Protein AF-A0A3D5E863-F1 (afdb_monomer)

Sequence (150 aa):
MTTTTEQTFKCNVNYQFDISLQDLKDLFCTMGQGSGYWAHSVTVGDIEEDEDGYYLPDQDYEHEGCCAWLKDINLDTVINIEDCEDDKHQFKVQDVITAIENIVSGKTNLNTYDCTQVFEAFKDNNLGLIDASIADSILQIMTYNTLVYG

Mean predicted aligned error: 5.69 Å

Secondary structure (DSSP, 8-state):
--------------------HHHHHHHHHHHHHHSTTTEEEEEESS-EEETTEEE-SSS-EEEETTEEEESS--TT-EEEEEETTS-EEEEEHHHHHHHHHHHHTT-SSS-HHHHHHHHHHHHTT-GGGS-HHHHHHHHHHHHHSS----

Structure (mmCIF, N/CA/C/O backbone):
data_AF-A0A3D5E863-F1
#
_entry.id   AF-A0A3D5E863-F1
#
loop_
_atom_site.group_PDB
_atom_site.id
_atom_site.type_symbol
_atom_site.label_atom_id
_atom_site.label_alt_id
_atom_site.label_comp_id
_atom_site.label_asym_id
_atom_site.label_entity_id
_atom_site.label_seq_id
_atom_site.pdbx_PDB_ins_code
_atom_site.Cartn_x
_atom_site.Cartn_y
_atom_site.Cartn_z
_atom_site.occupancy
_atom_site.B_iso_or_equiv
_atom_site.auth_seq_id
_atom_site.auth_comp_id
_atom_site.auth_asym_id
_atom_site.auth_atom_id
_atom_site.pdbx_PDB_model_num
ATOM 1 N N . MET A 1 1 ? -23.764 -7.516 46.533 1.00 47.19 1 MET A N 1
ATOM 2 C CA . MET A 1 1 ? -23.018 -6.928 45.405 1.00 47.19 1 MET A CA 1
ATOM 3 C C . MET A 1 1 ? -23.694 -7.411 44.140 1.00 47.19 1 MET A C 1
ATOM 5 O O . MET A 1 1 ? -23.747 -8.614 43.934 1.00 47.19 1 MET A O 1
ATOM 9 N N . THR A 1 2 ? -24.314 -6.525 43.371 1.00 54.28 2 THR A N 1
ATOM 10 C CA . THR A 1 2 ? -24.851 -6.866 42.049 1.00 54.28 2 THR A CA 1
ATOM 11 C C . THR A 1 2 ? -23.686 -6.903 41.073 1.00 54.28 2 THR A C 1
ATOM 13 O O . THR A 1 2 ? -23.081 -5.871 40.802 1.00 54.28 2 THR A O 1
ATOM 16 N N . THR A 1 3 ? -23.337 -8.094 40.596 1.00 59.19 3 THR A N 1
ATOM 17 C CA . THR A 1 3 ? -22.471 -8.279 39.430 1.00 59.19 3 THR A CA 1
ATOM 18 C C . THR A 1 3 ? -23.210 -7.733 38.222 1.00 59.19 3 THR A C 1
ATOM 20 O O . THR A 1 3 ? -24.136 -8.364 37.717 1.00 59.19 3 THR A O 1
ATOM 23 N N . THR A 1 4 ? -22.853 -6.527 37.803 1.00 67.12 4 THR A N 1
ATOM 24 C CA . THR A 1 4 ? -23.284 -5.983 36.522 1.00 67.12 4 THR A CA 1
ATOM 25 C C . THR A 1 4 ? -22.597 -6.808 35.442 1.00 67.12 4 THR A C 1
ATOM 27 O O . THR A 1 4 ? -21.377 -6.758 35.311 1.00 67.12 4 THR A O 1
ATOM 30 N N . THR A 1 5 ? -23.356 -7.628 34.719 1.00 74.94 5 THR A N 1
ATOM 31 C CA . THR A 1 5 ? -22.848 -8.314 33.531 1.00 74.94 5 THR A CA 1
ATOM 32 C C . THR A 1 5 ? -22.540 -7.245 32.492 1.00 74.94 5 THR A C 1
ATOM 34 O O . THR A 1 5 ? -23.415 -6.449 32.151 1.00 74.94 5 THR A O 1
ATOM 37 N N . GLU A 1 6 ? -21.294 -7.182 32.039 1.00 79.19 6 GLU A N 1
ATOM 38 C CA . GLU A 1 6 ? -20.874 -6.233 31.015 1.00 79.19 6 GLU A CA 1
ATOM 39 C C . GLU A 1 6 ? -21.695 -6.468 29.738 1.00 79.19 6 GLU A C 1
ATOM 41 O O . GLU A 1 6 ? -21.829 -7.600 29.269 1.00 79.19 6 GLU A O 1
ATOM 46 N N . GLN A 1 7 ? -22.320 -5.409 29.222 1.00 84.12 7 GLN A N 1
ATOM 47 C CA . GLN A 1 7 ? -23.238 -5.482 28.090 1.00 84.12 7 GLN A CA 1
ATOM 48 C C . GLN A 1 7 ? -22.607 -4.754 26.902 1.00 84.12 7 GLN A C 1
ATOM 50 O O . GLN A 1 7 ? -22.326 -3.561 26.981 1.00 84.12 7 GLN A O 1
ATOM 55 N N . THR A 1 8 ? -22.368 -5.474 25.807 1.00 83.88 8 THR A N 1
ATOM 56 C CA . THR A 1 8 ? -21.749 -4.943 24.585 1.00 83.88 8 THR A CA 1
ATOM 57 C C . THR A 1 8 ? -22.772 -4.794 23.463 1.00 83.88 8 THR A C 1
ATOM 59 O O . THR A 1 8 ? -23.647 -5.640 23.275 1.00 83.88 8 THR A O 1
ATOM 62 N N . PHE A 1 9 ? -22.639 -3.717 22.687 1.00 86.81 9 PHE A N 1
ATOM 63 C CA . PHE A 1 9 ? -23.463 -3.423 21.515 1.00 86.81 9 PHE A CA 1
ATOM 64 C C . PHE A 1 9 ? -22.562 -3.324 20.284 1.00 86.81 9 PHE A C 1
ATOM 66 O O . PHE A 1 9 ? -21.486 -2.734 20.353 1.00 86.81 9 PHE A O 1
ATOM 73 N N . LYS A 1 10 ? -22.998 -3.894 19.157 1.00 82.94 10 LYS A N 1
ATOM 74 C CA . LYS A 1 10 ? -22.296 -3.766 17.874 1.00 82.94 10 LYS A CA 1
ATOM 75 C C . LYS A 1 10 ? -22.873 -2.591 17.091 1.00 82.94 10 LYS A C 1
ATOM 77 O O . LYS A 1 10 ? -24.087 -2.514 16.916 1.00 82.94 10 LYS A O 1
ATOM 82 N N . CYS A 1 11 ? -22.002 -1.711 16.611 1.00 81.25 11 CYS A N 1
ATOM 83 C CA . CYS A 1 11 ? -22.336 -0.631 15.690 1.00 81.25 11 CYS A CA 1
ATOM 84 C C . CYS A 1 11 ? -21.564 -0.862 14.390 1.00 81.25 11 CYS A C 1
ATOM 86 O O . CYS A 1 11 ? -20.353 -1.059 14.438 1.00 81.25 11 CYS A O 1
ATOM 88 N N . ASN A 1 12 ? -22.260 -0.847 13.254 1.00 78.94 12 ASN A N 1
ATOM 89 C CA . ASN A 1 12 ? -21.637 -0.943 11.937 1.00 78.94 12 ASN A CA 1
ATOM 90 C C . ASN A 1 12 ? -21.678 0.442 11.292 1.00 78.94 12 ASN A C 1
ATOM 92 O O . ASN A 1 12 ? -22.756 1.027 11.171 1.00 78.94 12 ASN A O 1
ATOM 96 N N . VAL A 1 13 ? -20.519 0.947 10.877 1.00 77.44 13 VAL A N 1
ATOM 97 C CA . VAL A 1 13 ? -20.385 2.225 10.174 1.00 77.44 13 VAL A CA 1
ATOM 98 C C . VAL A 1 13 ? -19.770 1.949 8.808 1.00 77.44 13 VAL A C 1
ATOM 100 O O . VAL A 1 13 ? -18.810 1.190 8.717 1.00 77.44 13 VAL A O 1
ATOM 103 N N . ASN A 1 14 ? -20.335 2.551 7.762 1.00 78.94 14 ASN A N 1
ATOM 104 C CA . ASN A 1 14 ? -19.805 2.469 6.406 1.00 78.94 14 ASN A CA 1
ATOM 105 C C . ASN A 1 14 ? -19.106 3.784 6.069 1.00 78.94 14 ASN A C 1
ATOM 107 O O . ASN A 1 14 ? -19.700 4.852 6.231 1.00 78.94 14 ASN A O 1
ATOM 111 N N . TYR A 1 15 ? -17.880 3.686 5.572 1.00 81.19 15 TYR A N 1
ATOM 112 C CA . TYR A 1 15 ? -17.108 4.805 5.050 1.00 81.19 15 TYR A CA 1
ATOM 113 C C . TYR A 1 15 ? -16.774 4.539 3.585 1.00 81.19 15 TYR A C 1
ATOM 115 O O . TYR A 1 15 ? -16.623 3.388 3.181 1.00 81.19 15 TYR A O 1
ATOM 123 N N . GLN A 1 16 ? -16.682 5.609 2.805 1.00 86.50 16 GLN A N 1
ATOM 124 C CA . GLN A 1 16 ? -16.181 5.584 1.439 1.00 86.50 16 GLN A CA 1
ATOM 125 C C . GLN A 1 16 ? -15.061 6.617 1.359 1.00 86.50 16 GLN A C 1
ATOM 127 O O . GLN A 1 16 ? -15.245 7.748 1.812 1.00 86.50 16 GLN A O 1
ATOM 132 N N . PHE A 1 17 ? -13.922 6.207 0.812 1.00 88.81 17 PHE A N 1
ATOM 133 C CA . PHE A 1 17 ? -12.765 7.063 0.585 1.00 88.81 17 PHE A CA 1
ATOM 134 C C . PHE A 1 17 ? -12.523 7.173 -0.914 1.00 88.81 17 PHE A C 1
ATOM 136 O O . PHE A 1 17 ? -12.653 6.181 -1.632 1.00 88.81 17 PHE A O 1
ATOM 143 N N . ASP A 1 18 ? -12.153 8.366 -1.362 1.00 90.31 18 ASP A N 1
ATOM 144 C CA . ASP A 1 18 ? -11.650 8.582 -2.710 1.00 90.31 18 ASP A CA 1
ATOM 145 C C . ASP A 1 18 ? -10.121 8.610 -2.619 1.00 90.31 18 ASP A C 1
ATOM 147 O O . ASP A 1 18 ? -9.552 9.560 -2.091 1.00 90.31 18 ASP A O 1
ATOM 151 N N . ILE A 1 19 ? -9.466 7.547 -3.088 1.00 92.56 19 ILE A N 1
ATOM 152 C CA . ILE A 1 19 ? -8.001 7.442 -3.119 1.00 92.56 19 ILE A CA 1
ATOM 153 C C . ILE A 1 19 ? -7.541 7.851 -4.516 1.00 92.56 19 ILE A C 1
ATOM 155 O O . ILE A 1 19 ? -7.918 7.224 -5.510 1.00 92.56 19 ILE A O 1
ATOM 159 N N . SER A 1 20 ? -6.756 8.921 -4.606 1.00 93.88 20 SER A N 1
ATOM 160 C CA . SER A 1 20 ? -6.217 9.389 -5.877 1.00 93.88 20 SER A CA 1
ATOM 161 C C . SER A 1 20 ? -5.010 8.560 -6.323 1.00 93.88 20 SER A C 1
ATOM 163 O O . SER A 1 20 ? -4.377 7.845 -5.547 1.00 93.88 20 SER A O 1
ATOM 165 N N . LEU A 1 21 ? -4.644 8.696 -7.599 1.00 94.19 21 LEU A N 1
ATOM 166 C CA . LEU A 1 21 ? -3.403 8.124 -8.123 1.00 94.19 21 LEU A CA 1
ATOM 167 C C . LEU A 1 21 ? -2.170 8.632 -7.356 1.00 94.19 21 LEU A C 1
ATOM 169 O O . LEU A 1 21 ? -1.242 7.864 -7.125 1.00 94.19 21 LEU A O 1
ATOM 173 N N . GLN A 1 22 ? -2.153 9.911 -6.964 1.00 94.75 22 GLN A N 1
ATOM 174 C CA . GLN A 1 22 ? -1.028 10.464 -6.211 1.00 94.75 22 GLN A CA 1
ATOM 175 C C . GLN A 1 22 ? -0.933 9.829 -4.822 1.00 94.75 22 GLN A C 1
ATOM 177 O O . GLN A 1 22 ? 0.165 9.490 -4.400 1.00 94.75 22 GLN A O 1
ATOM 182 N N . ASP A 1 23 ? -2.071 9.578 -4.171 1.00 94.94 23 ASP A N 1
ATOM 183 C CA . ASP A 1 23 ? -2.092 8.937 -2.855 1.00 94.94 23 ASP A CA 1
ATOM 184 C C . ASP A 1 23 ? -1.496 7.523 -2.903 1.00 94.94 23 ASP A C 1
ATOM 186 O O . ASP A 1 23 ? -0.739 7.124 -2.022 1.00 94.94 23 ASP A O 1
ATOM 190 N N . LEU A 1 24 ? -1.787 6.767 -3.969 1.00 95.81 24 LEU A N 1
ATOM 191 C CA . LEU A 1 24 ? -1.181 5.450 -4.178 1.00 95.81 24 LEU A CA 1
ATOM 192 C C . LEU A 1 24 ? 0.333 5.535 -4.383 1.00 95.81 24 LEU A C 1
ATOM 194 O O . LEU A 1 24 ? 1.064 4.731 -3.817 1.00 95.81 24 LEU A O 1
ATOM 198 N N . LYS A 1 25 ? 0.816 6.511 -5.157 1.00 95.75 25 LYS A N 1
ATOM 199 C CA . LYS A 1 25 ? 2.258 6.704 -5.373 1.00 95.75 25 LYS A CA 1
ATOM 200 C C . LYS A 1 25 ? 2.987 7.097 -4.096 1.00 95.75 25 LYS A C 1
ATOM 202 O O . LYS A 1 25 ? 4.047 6.553 -3.808 1.00 95.75 25 LYS A O 1
ATOM 207 N N . 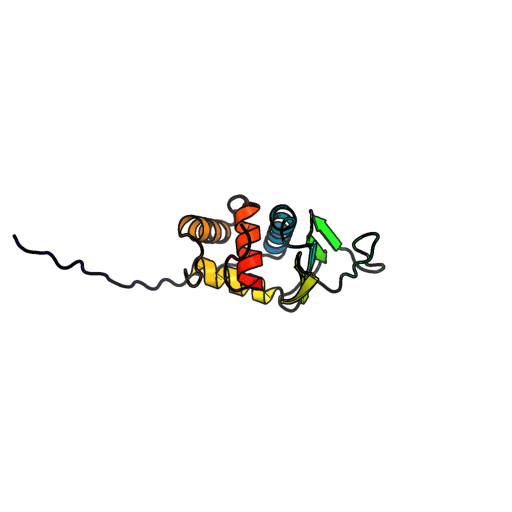ASP A 1 26 ? 2.403 7.999 -3.315 1.00 95.81 26 ASP A N 1
ATOM 208 C CA . ASP A 1 26 ? 2.951 8.412 -2.024 1.00 95.81 26 ASP A CA 1
ATOM 209 C C . ASP A 1 26 ? 2.986 7.224 -1.045 1.00 95.81 26 ASP A C 1
ATOM 211 O O . ASP A 1 26 ? 3.964 7.031 -0.315 1.00 95.81 26 ASP A O 1
ATOM 215 N N . LEU A 1 27 ? 1.963 6.363 -1.081 1.00 96.81 27 LEU A N 1
ATOM 216 C CA . LEU A 1 27 ? 1.948 5.113 -0.327 1.00 96.81 27 LEU A CA 1
ATOM 217 C C . LEU A 1 27 ? 3.042 4.138 -0.795 1.00 96.81 27 LEU A C 1
ATOM 219 O O . LEU A 1 27 ? 3.759 3.611 0.051 1.00 96.81 27 LEU A O 1
ATOM 223 N N . PHE A 1 28 ? 3.221 3.922 -2.102 1.00 97.12 28 PHE A N 1
ATOM 224 C CA . PHE A 1 28 ? 4.283 3.050 -2.629 1.00 97.12 28 PHE A CA 1
ATOM 225 C C . PHE A 1 28 ? 5.682 3.560 -2.296 1.00 97.12 28 PHE A C 1
ATOM 227 O O . PHE A 1 28 ? 6.545 2.767 -1.920 1.00 97.12 28 PHE A O 1
ATOM 234 N N . CYS A 1 29 ? 5.881 4.876 -2.352 1.00 96.75 29 CYS A N 1
ATOM 235 C CA . CYS A 1 29 ? 7.099 5.529 -1.889 1.00 96.75 29 CYS A CA 1
ATOM 236 C C . CYS A 1 29 ? 7.383 5.173 -0.420 1.00 96.75 29 CYS A C 1
ATOM 238 O O . CYS A 1 29 ? 8.463 4.691 -0.079 1.00 96.75 29 CYS A O 1
ATOM 240 N N . THR A 1 30 ? 6.371 5.302 0.440 1.00 96.62 30 THR A N 1
ATOM 241 C CA . THR A 1 30 ? 6.485 5.001 1.875 1.00 96.62 30 THR A CA 1
ATOM 242 C C . THR A 1 30 ? 6.691 3.500 2.142 1.00 96.62 30 THR A C 1
ATOM 244 O O . THR A 1 30 ? 7.484 3.128 3.007 1.00 96.62 30 THR A O 1
ATOM 247 N N . MET A 1 31 ? 6.051 2.618 1.363 1.00 96.19 31 MET A N 1
ATOM 248 C CA . MET A 1 31 ? 6.278 1.165 1.412 1.00 96.19 31 MET A CA 1
ATOM 249 C C . MET A 1 31 ? 7.720 0.812 1.049 1.00 96.19 31 MET A C 1
ATOM 251 O O . MET A 1 31 ? 8.336 -0.006 1.731 1.00 96.19 31 MET A O 1
ATOM 255 N N . GLY A 1 32 ? 8.280 1.454 0.022 1.00 95.25 32 GLY A N 1
ATOM 256 C CA . GLY A 1 32 ? 9.665 1.257 -0.397 1.00 95.25 32 GLY A CA 1
ATOM 257 C C . GLY A 1 32 ? 10.685 1.580 0.693 1.00 95.25 32 GLY A C 1
ATOM 258 O O . GLY A 1 32 ? 11.696 0.885 0.816 1.00 95.25 32 GLY A O 1
ATOM 259 N N . GLN A 1 33 ? 10.384 2.577 1.531 1.00 93.62 33 GLN A N 1
ATOM 260 C CA . GLN A 1 33 ? 11.188 2.954 2.699 1.00 93.62 33 GLN A CA 1
ATOM 261 C C . GLN A 1 33 ? 11.041 1.974 3.869 1.00 93.62 33 GLN A C 1
ATOM 263 O O . GLN A 1 33 ? 11.997 1.771 4.617 1.00 93.62 33 GLN A O 1
ATOM 268 N N . GLY A 1 34 ? 9.849 1.395 4.049 1.00 90.88 34 GLY A N 1
ATOM 269 C CA . GLY A 1 34 ? 9.517 0.547 5.197 1.00 90.88 34 GLY A CA 1
ATOM 270 C C . GLY A 1 34 ? 9.822 -0.936 5.024 1.00 90.88 34 GLY A C 1
ATOM 271 O O . GLY A 1 34 ? 10.179 -1.591 5.996 1.00 90.88 34 GLY A O 1
ATOM 272 N N . SER A 1 35 ? 9.724 -1.460 3.802 1.00 93.81 35 SER A N 1
ATOM 273 C CA . SER A 1 35 ? 9.634 -2.913 3.572 1.00 93.81 35 SER A CA 1
ATOM 274 C C . SER A 1 35 ? 10.979 -3.582 3.286 1.00 93.81 35 SER A C 1
ATOM 276 O O . SER A 1 35 ? 11.069 -4.805 3.279 1.00 93.81 35 SER A O 1
ATOM 278 N N . GLY A 1 36 ? 1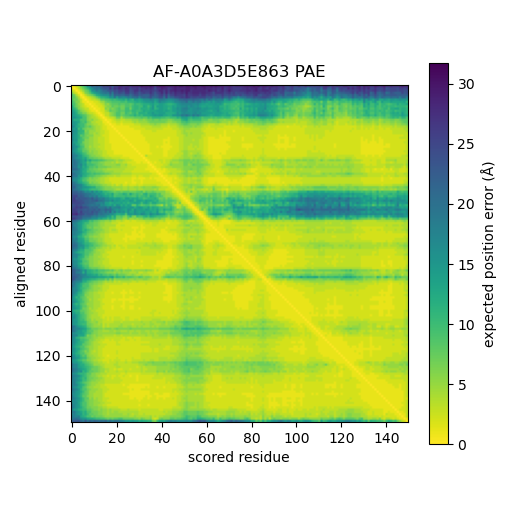2.053 -2.806 3.103 1.00 89.56 36 GLY A N 1
ATOM 279 C CA . GLY A 1 36 ? 13.359 -3.312 2.649 1.00 89.56 36 GLY A CA 1
ATOM 280 C C . GLY A 1 36 ? 14.085 -4.260 3.614 1.00 89.56 36 GLY A C 1
ATOM 281 O O . GLY A 1 36 ? 15.191 -4.702 3.321 1.00 89.56 36 GLY A O 1
ATOM 282 N N . TYR A 1 37 ? 13.509 -4.549 4.783 1.00 88.88 37 TYR A N 1
ATOM 283 C CA . TYR A 1 37 ? 14.039 -5.547 5.712 1.00 88.88 37 TYR A CA 1
ATOM 284 C C . TYR A 1 37 ? 13.502 -6.965 5.451 1.00 88.88 37 TYR A C 1
ATOM 286 O O . TYR A 1 37 ? 14.123 -7.923 5.913 1.00 88.88 37 TYR A O 1
ATOM 294 N N . TRP A 1 38 ? 12.380 -7.105 4.731 1.00 93.06 38 TRP A N 1
ATOM 295 C CA . TRP A 1 38 ? 11.800 -8.401 4.355 1.00 93.06 38 TRP A CA 1
ATOM 296 C C . TRP A 1 38 ? 11.466 -8.518 2.870 1.00 93.06 38 TRP A C 1
ATOM 298 O O . TRP A 1 38 ? 11.401 -9.634 2.383 1.00 93.06 38 TRP A O 1
ATOM 308 N N . ALA A 1 39 ? 11.261 -7.415 2.154 1.00 92.50 39 ALA A N 1
ATOM 309 C CA . ALA A 1 39 ? 11.086 -7.414 0.709 1.00 92.50 39 ALA A CA 1
ATOM 310 C C . ALA A 1 39 ? 12.411 -7.039 0.040 1.00 92.50 39 ALA A C 1
ATOM 312 O O . ALA A 1 39 ? 12.973 -5.976 0.321 1.00 92.50 39 ALA A O 1
ATOM 313 N N . HIS A 1 40 ? 12.900 -7.904 -0.849 1.00 90.12 40 HIS A N 1
ATOM 314 C CA . HIS A 1 40 ? 14.014 -7.579 -1.740 1.00 90.12 40 HIS A CA 1
ATOM 315 C C . HIS A 1 40 ? 13.564 -6.558 -2.777 1.00 90.12 40 HIS A C 1
ATOM 317 O O . HIS A 1 40 ? 14.219 -5.529 -2.954 1.00 90.12 40 HIS A O 1
ATOM 323 N N . SER A 1 41 ? 12.411 -6.810 -3.399 1.00 92.50 41 SER A N 1
ATOM 324 C CA . SER A 1 41 ? 11.836 -5.911 -4.390 1.00 92.50 41 SER A CA 1
ATOM 325 C C . SER A 1 41 ? 10.312 -5.925 -4.399 1.00 92.50 41 SER A C 1
ATOM 327 O O . SER A 1 41 ? 9.647 -6.917 -4.090 1.00 92.50 41 SER A O 1
ATOM 329 N N . VAL A 1 42 ? 9.754 -4.769 -4.747 1.00 95.44 42 VAL A N 1
ATOM 330 C CA . VAL A 1 42 ? 8.329 -4.531 -4.955 1.00 95.44 42 VAL A CA 1
ATOM 331 C C . VAL A 1 42 ? 8.186 -3.758 -6.260 1.00 95.44 42 VAL A C 1
ATOM 333 O O . VAL A 1 42 ? 8.637 -2.620 -6.368 1.00 95.44 42 VAL A O 1
ATOM 336 N N . THR A 1 43 ? 7.545 -4.348 -7.262 1.00 95.56 43 THR A N 1
ATOM 337 C CA . THR A 1 43 ? 7.301 -3.696 -8.555 1.00 95.56 43 THR A CA 1
ATOM 338 C C . THR A 1 43 ? 5.812 -3.502 -8.782 1.00 95.56 43 THR A C 1
ATOM 340 O O . THR A 1 43 ? 5.034 -4.436 -8.622 1.00 95.56 43 THR A O 1
ATOM 343 N N . VAL A 1 44 ? 5.400 -2.292 -9.163 1.00 96.31 44 VAL A N 1
ATOM 344 C CA . VAL A 1 44 ? 4.012 -1.947 -9.506 1.00 96.31 44 VAL A CA 1
ATOM 345 C C . VAL A 1 44 ? 3.939 -1.596 -10.992 1.00 96.31 44 VAL A C 1
ATOM 347 O O . VAL A 1 44 ? 4.243 -0.476 -11.411 1.00 96.31 44 VAL A O 1
ATOM 350 N N . GLY A 1 45 ? 3.509 -2.571 -11.785 1.00 92.75 45 GLY A N 1
ATOM 351 C CA . GLY A 1 45 ? 3.511 -2.564 -13.243 1.00 92.75 45 GLY A CA 1
ATOM 352 C C . GLY A 1 45 ? 4.471 -3.592 -13.828 1.00 92.75 45 GLY A C 1
ATOM 353 O O . GLY A 1 45 ? 5.145 -4.317 -13.099 1.00 92.75 45 GLY A O 1
ATOM 354 N N . ASP A 1 46 ? 4.525 -3.647 -15.157 1.00 86.81 46 ASP A N 1
ATOM 355 C CA . ASP A 1 46 ? 5.429 -4.532 -15.900 1.00 86.81 46 ASP A CA 1
ATOM 356 C C . ASP A 1 46 ? 6.864 -3.969 -15.873 1.00 86.81 46 ASP A C 1
ATOM 358 O O . ASP A 1 46 ? 7.419 -3.608 -16.906 1.00 86.81 46 ASP A O 1
ATOM 362 N N . ILE A 1 47 ? 7.435 -3.822 -14.675 1.00 88.00 47 ILE A N 1
ATOM 363 C CA . ILE A 1 47 ? 8.811 -3.373 -14.443 1.00 88.00 47 ILE A CA 1
ATOM 364 C C . ILE A 1 47 ? 9.710 -4.605 -14.399 1.00 88.00 47 ILE A C 1
ATOM 366 O O . ILE A 1 47 ? 9.485 -5.500 -13.585 1.00 88.00 47 ILE A O 1
ATOM 370 N N . GLU A 1 48 ? 10.717 -4.655 -15.270 1.00 81.06 48 GLU A N 1
ATOM 371 C CA . GLU A 1 48 ? 11.746 -5.692 -15.207 1.00 81.06 48 GLU A CA 1
ATOM 372 C C . GLU A 1 48 ? 12.819 -5.301 -14.181 1.00 81.06 48 GLU A C 1
ATOM 374 O O . GLU A 1 48 ? 13.150 -4.124 -14.014 1.00 81.06 48 GLU A O 1
ATOM 379 N N . GLU A 1 49 ? 13.354 -6.302 -13.489 1.00 77.50 49 GLU A N 1
ATOM 380 C CA . GLU A 1 49 ? 14.452 -6.164 -12.536 1.00 77.50 49 GLU A CA 1
ATOM 381 C C . GLU A 1 49 ? 15.581 -7.118 -12.938 1.00 77.50 49 GLU A C 1
ATOM 383 O O . GLU A 1 49 ? 15.338 -8.288 -13.257 1.00 77.50 49 GLU A O 1
ATOM 388 N N . ASP A 1 50 ? 16.811 -6.610 -12.942 1.00 74.62 50 ASP A N 1
ATOM 389 C CA . ASP A 1 50 ? 18.033 -7.381 -13.139 1.00 74.62 50 ASP A CA 1
ATOM 390 C C . ASP A 1 50 ? 19.079 -7.062 -12.053 1.00 74.62 50 ASP A C 1
ATOM 392 O O . ASP A 1 50 ? 18.805 -6.359 -11.082 1.00 74.62 50 ASP A O 1
ATOM 396 N N . GLU A 1 51 ? 20.291 -7.612 -12.188 1.00 70.06 51 GLU A N 1
ATOM 397 C CA . GLU A 1 51 ? 21.377 -7.404 -11.216 1.00 70.06 51 GLU A CA 1
ATOM 398 C C . GLU A 1 51 ? 21.800 -5.926 -11.071 1.00 70.06 51 GLU A C 1
ATOM 400 O O . GLU A 1 51 ? 22.397 -5.563 -10.054 1.00 70.06 51 GLU A O 1
ATOM 405 N N . ASP A 1 52 ? 21.498 -5.080 -12.061 1.00 65.69 52 ASP A N 1
ATOM 406 C CA . ASP A 1 52 ? 21.827 -3.653 -12.081 1.00 65.69 52 ASP A CA 1
ATOM 407 C C . ASP A 1 52 ? 20.659 -2.769 -11.576 1.00 65.69 52 ASP A C 1
ATOM 409 O O . ASP A 1 52 ? 20.839 -1.558 -11.390 1.00 65.69 52 ASP A O 1
ATOM 413 N N . GLY A 1 53 ?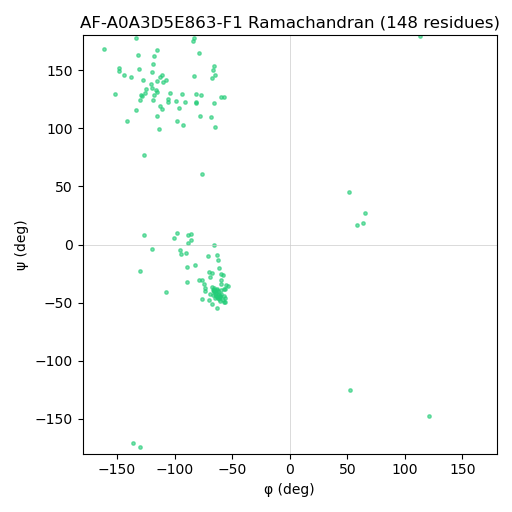 19.490 -3.360 -11.290 1.00 73.19 53 GLY A N 1
ATOM 414 C CA . GLY A 1 53 ? 18.318 -2.717 -10.691 1.00 73.19 53 GLY A CA 1
ATOM 415 C C . GLY A 1 53 ? 17.064 -2.796 -11.568 1.00 73.19 53 GLY A C 1
ATOM 416 O O . GLY A 1 53 ? 16.844 -3.758 -12.295 1.00 73.19 53 GLY A O 1
ATOM 417 N N . TYR A 1 54 ? 16.205 -1.775 -11.493 1.00 78.44 54 TYR A N 1
ATOM 418 C CA . TYR A 1 54 ? 14.980 -1.706 -12.299 1.00 78.44 54 TYR A CA 1
ATOM 419 C C . TYR A 1 54 ? 15.277 -1.192 -13.707 1.00 78.44 54 TYR A C 1
ATOM 421 O O . TYR A 1 54 ? 15.879 -0.125 -13.861 1.00 78.44 54 TYR A O 1
ATOM 429 N N . TYR A 1 55 ? 14.799 -1.895 -14.732 1.00 70.75 55 TYR A N 1
ATOM 430 C CA . TYR A 1 55 ? 14.980 -1.508 -16.125 1.00 70.75 55 TYR A CA 1
ATOM 431 C C . TYR A 1 55 ? 13.659 -1.516 -16.890 1.00 70.75 55 TYR A C 1
ATOM 433 O O . TYR A 1 55 ? 12.963 -2.522 -16.986 1.00 70.75 55 TYR A O 1
ATOM 441 N N . LEU A 1 56 ? 13.343 -0.371 -17.495 1.00 73.00 56 LEU A N 1
ATOM 442 C CA . LEU A 1 56 ? 12.230 -0.220 -18.425 1.00 73.00 56 LEU A CA 1
ATOM 443 C C . LEU A 1 56 ? 12.648 0.710 -19.570 1.00 73.00 56 LEU A C 1
ATOM 445 O O . LEU A 1 56 ? 12.750 1.920 -19.367 1.00 73.00 56 LEU A O 1
ATOM 449 N N . PRO A 1 57 ? 12.903 0.183 -20.780 1.00 62.03 57 PRO A N 1
ATOM 450 C CA . PRO A 1 57 ? 13.416 0.990 -21.885 1.00 62.03 57 PRO A CA 1
ATOM 451 C C . PRO A 1 57 ? 12.392 1.983 -22.453 1.00 62.03 57 PRO A C 1
ATOM 453 O O . PRO A 1 57 ? 12.790 2.995 -23.025 1.00 62.03 57 PRO A O 1
ATOM 456 N N . ASP A 1 58 ? 11.093 1.715 -22.282 1.00 72.31 58 ASP A N 1
ATOM 457 C CA . ASP A 1 58 ? 10.015 2.421 -22.990 1.00 72.31 58 ASP A CA 1
ATOM 458 C C . ASP A 1 58 ? 8.934 3.013 -22.066 1.00 72.31 58 ASP A C 1
ATOM 460 O O . ASP A 1 58 ? 7.897 3.481 -22.546 1.00 72.31 58 ASP A O 1
ATOM 464 N N . GLN A 1 59 ? 9.139 2.995 -20.745 1.00 75.06 59 GLN A N 1
ATOM 465 C CA . GLN A 1 59 ? 8.172 3.523 -19.780 1.00 75.06 59 GLN A CA 1
ATOM 466 C C . GLN A 1 59 ? 8.846 4.320 -18.668 1.00 75.06 59 GLN A C 1
ATOM 468 O O . GLN A 1 59 ? 9.922 3.977 -18.187 1.00 75.06 59 GLN A O 1
ATOM 473 N N . ASP A 1 60 ? 8.161 5.373 -18.233 1.00 84.19 60 ASP A N 1
ATOM 474 C CA . ASP A 1 60 ? 8.568 6.148 -17.073 1.00 84.19 60 ASP A CA 1
ATOM 475 C C . ASP A 1 60 ? 8.111 5.444 -15.788 1.00 84.19 60 ASP A C 1
ATOM 477 O O . ASP A 1 60 ? 6.907 5.281 -15.549 1.00 84.19 60 ASP A O 1
ATOM 481 N N . TYR A 1 61 ? 9.073 5.125 -14.928 1.00 91.06 61 TYR A N 1
ATOM 482 C CA . TYR A 1 61 ? 8.840 4.649 -13.570 1.00 91.06 61 TYR A CA 1
ATOM 483 C C . TYR A 1 61 ? 9.442 5.612 -12.538 1.00 91.06 61 TYR A C 1
ATOM 485 O O . TYR A 1 61 ? 10.268 6.475 -12.848 1.00 91.06 61 TYR A O 1
ATOM 493 N N . GLU A 1 62 ? 8.976 5.481 -11.308 1.00 94.19 62 GLU A N 1
ATOM 494 C CA . GLU A 1 62 ? 9.513 6.111 -10.106 1.00 94.19 62 GLU A CA 1
ATOM 495 C C . GLU A 1 62 ? 9.956 4.992 -9.157 1.00 94.19 62 GLU A C 1
ATOM 497 O O . GLU A 1 62 ? 9.479 3.861 -9.264 1.00 94.19 62 GLU A O 1
ATOM 502 N N . HIS A 1 63 ? 10.896 5.277 -8.260 1.00 94.06 63 HIS A N 1
ATOM 503 C CA . HIS A 1 63 ? 11.341 4.299 -7.275 1.00 94.06 63 HIS A CA 1
ATOM 504 C C . HIS A 1 63 ? 11.756 4.980 -5.974 1.00 94.06 63 HIS A C 1
ATOM 506 O O . HIS A 1 63 ? 12.217 6.122 -5.977 1.00 94.06 63 HIS A O 1
ATOM 512 N N . GLU A 1 64 ? 11.623 4.247 -4.877 1.00 95.44 64 GLU A N 1
ATOM 513 C CA . GLU A 1 64 ? 12.112 4.609 -3.553 1.00 95.44 64 GLU A CA 1
ATOM 514 C C . GLU A 1 64 ? 12.409 3.316 -2.785 1.00 95.44 64 GLU A C 1
ATOM 516 O O . GLU A 1 64 ? 11.571 2.418 -2.719 1.00 95.44 64 GLU A O 1
ATOM 521 N N . GLY A 1 65 ? 13.606 3.205 -2.203 1.00 93.19 65 GLY A N 1
ATOM 522 C CA . GLY A 1 65 ? 14.024 1.996 -1.486 1.00 93.19 65 GLY A CA 1
ATOM 523 C C . GLY A 1 65 ? 13.849 0.718 -2.319 1.00 93.19 65 GLY A C 1
ATOM 524 O O . GLY A 1 65 ? 14.366 0.633 -3.431 1.00 93.19 65 GLY A O 1
ATOM 525 N N . CYS A 1 66 ? 13.122 -0.262 -1.775 1.00 92.94 66 CYS A N 1
ATOM 526 C CA . CYS A 1 66 ? 12.835 -1.545 -2.433 1.00 92.94 66 CYS A CA 1
ATOM 527 C C . CYS A 1 66 ? 11.610 -1.517 -3.365 1.00 92.94 66 CYS A C 1
ATOM 529 O O . CYS A 1 66 ? 11.233 -2.560 -3.881 1.00 92.94 66 CYS A O 1
ATOM 531 N N . CYS A 1 67 ? 10.967 -0.364 -3.575 1.00 96.06 67 CYS A N 1
ATOM 532 C CA . CYS A 1 67 ? 9.733 -0.268 -4.352 1.00 96.06 67 CYS A CA 1
ATOM 533 C C . CYS A 1 67 ? 9.920 0.581 -5.614 1.00 96.06 67 CYS A C 1
ATOM 535 O O . CYS A 1 67 ? 10.442 1.695 -5.548 1.00 96.06 67 CYS A O 1
ATOM 537 N N . ALA A 1 68 ? 9.445 0.080 -6.752 1.00 95.62 68 ALA A N 1
ATOM 538 C CA . ALA A 1 68 ? 9.367 0.796 -8.020 1.00 95.62 68 ALA A CA 1
ATOM 539 C C . ALA A 1 68 ? 7.947 0.725 -8.594 1.00 95.62 68 ALA A C 1
ATOM 541 O O . ALA A 1 68 ? 7.280 -0.305 -8.507 1.00 95.62 68 ALA A O 1
ATOM 542 N N . TRP A 1 69 ? 7.469 1.810 -9.202 1.00 96.62 69 TRP A N 1
ATOM 543 C CA . TRP A 1 69 ? 6.117 1.884 -9.761 1.00 96.62 69 TRP A CA 1
ATOM 544 C C . TRP A 1 69 ? 6.057 2.694 -11.054 1.00 96.62 69 TRP A C 1
ATOM 546 O O . TRP A 1 69 ? 6.751 3.697 -11.226 1.00 96.62 69 TRP A O 1
ATOM 556 N N . LEU A 1 70 ? 5.183 2.283 -11.974 1.00 94.38 70 LEU A N 1
ATOM 557 C CA . LEU A 1 70 ? 4.902 3.047 -13.188 1.00 94.38 70 LEU A CA 1
ATOM 558 C C . LEU A 1 70 ? 4.204 4.372 -12.863 1.00 94.38 70 LEU A C 1
ATOM 560 O O . LEU A 1 70 ? 3.429 4.489 -11.911 1.00 94.38 70 LEU A O 1
ATOM 564 N N . LYS A 1 71 ? 4.421 5.395 -13.697 1.00 91.44 71 LYS A N 1
ATOM 565 C CA . LYS A 1 71 ? 3.727 6.680 -13.513 1.00 91.44 71 LYS A CA 1
ATOM 566 C C . LYS A 1 71 ? 2.228 6.615 -13.796 1.00 91.44 71 LYS A C 1
ATOM 568 O O . LYS A 1 71 ? 1.497 7.434 -13.234 1.00 91.44 71 LYS A O 1
ATOM 573 N N . ASP A 1 72 ? 1.796 5.707 -14.661 1.00 91.25 72 ASP A N 1
ATOM 574 C CA . ASP A 1 72 ? 0.391 5.476 -14.984 1.00 91.25 72 ASP A CA 1
ATOM 575 C C . ASP A 1 72 ? 0.008 4.068 -14.528 1.00 91.25 72 ASP A C 1
ATOM 577 O O . ASP A 1 72 ? 0.500 3.072 -15.057 1.00 91.25 72 ASP A O 1
ATOM 581 N N . ILE A 1 73 ? -0.833 4.001 -13.500 1.00 93.44 73 ILE A N 1
ATOM 582 C CA . ILE A 1 73 ? -1.307 2.754 -12.904 1.00 93.44 73 ILE A CA 1
ATOM 583 C C . ILE A 1 73 ? -2.823 2.805 -12.770 1.00 93.44 73 ILE A C 1
ATOM 585 O O . ILE A 1 73 ? -3.432 3.862 -12.599 1.00 93.44 73 ILE A O 1
ATOM 589 N N . ASN A 1 74 ? -3.438 1.635 -12.820 1.00 95.31 74 ASN A N 1
ATOM 590 C CA . ASN A 1 74 ? -4.859 1.441 -12.595 1.00 95.31 74 ASN A CA 1
ATOM 591 C C . ASN A 1 74 ? -5.068 0.252 -11.649 1.00 95.31 74 ASN A C 1
ATOM 593 O O . ASN A 1 74 ? -4.118 -0.405 -11.237 1.00 95.31 74 ASN A O 1
ATOM 597 N N . LEU A 1 75 ? -6.322 -0.030 -11.299 1.00 96.00 75 LEU A N 1
ATOM 598 C CA . LEU A 1 75 ? -6.664 -1.098 -10.353 1.00 96.00 75 LEU A CA 1
ATOM 599 C C . LEU A 1 75 ? -6.208 -2.498 -10.798 1.00 96.00 75 LEU A C 1
ATOM 601 O O . LEU A 1 75 ? -5.992 -3.358 -9.946 1.00 96.00 75 LEU A O 1
ATOM 605 N N . ASP A 1 76 ? -6.053 -2.721 -12.103 1.00 97.25 76 ASP A N 1
ATOM 606 C CA . ASP A 1 76 ? -5.593 -3.981 -12.686 1.00 97.25 76 ASP A CA 1
ATOM 607 C C . ASP A 1 76 ? -4.071 -4.060 -12.862 1.00 97.25 76 ASP A C 1
ATOM 609 O O . ASP A 1 76 ? -3.573 -5.133 -13.212 1.00 97.25 76 ASP A O 1
ATOM 613 N N . THR A 1 77 ? -3.335 -2.969 -12.621 1.00 96.94 77 THR A N 1
ATOM 614 C CA . THR A 1 77 ? -1.870 -2.961 -12.672 1.00 96.94 77 THR A CA 1
ATOM 615 C C . THR A 1 77 ? -1.317 -3.997 -11.697 1.00 9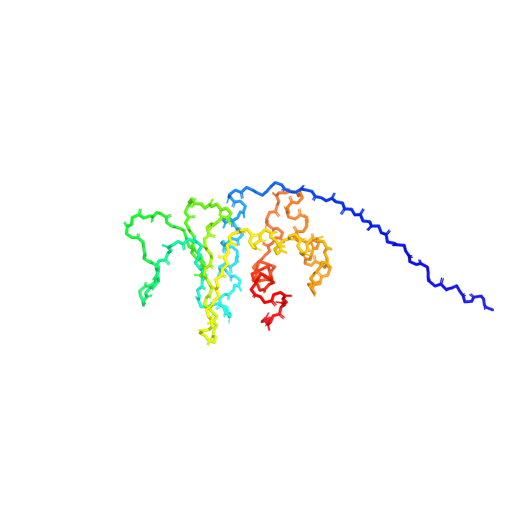6.94 77 THR A C 1
ATOM 617 O O . THR A 1 77 ? -1.681 -4.006 -10.519 1.00 96.94 77 THR A O 1
ATOM 620 N N . VAL A 1 78 ? -0.454 -4.874 -12.211 1.00 97.06 78 VAL A N 1
ATOM 621 C CA . VAL A 1 78 ? 0.165 -5.971 -11.461 1.00 97.06 78 VAL A CA 1
ATOM 622 C C . VAL A 1 78 ? 1.130 -5.419 -10.416 1.00 97.06 78 VAL A C 1
ATOM 624 O O . VAL A 1 78 ? 1.813 -4.431 -10.663 1.00 97.06 78 VAL A O 1
ATOM 627 N N . ILE A 1 79 ? 1.185 -6.069 -9.259 1.00 97.50 79 ILE A N 1
ATOM 628 C CA . ILE A 1 79 ? 2.204 -5.855 -8.236 1.00 97.50 79 ILE A CA 1
ATOM 629 C C . ILE A 1 79 ? 2.954 -7.168 -8.054 1.00 97.50 79 ILE A C 1
ATOM 631 O O . ILE A 1 79 ? 2.316 -8.180 -7.766 1.00 97.50 79 ILE A O 1
ATOM 635 N N . ASN A 1 80 ? 4.276 -7.167 -8.198 1.00 96.56 80 ASN A N 1
ATOM 636 C CA . ASN A 1 80 ? 5.105 -8.312 -7.829 1.00 96.56 80 ASN A CA 1
ATOM 637 C C . ASN A 1 80 ? 5.927 -7.967 -6.589 1.00 96.56 80 ASN A C 1
ATOM 639 O O . ASN A 1 80 ? 6.423 -6.849 -6.468 1.00 96.56 80 ASN A O 1
ATOM 643 N N . ILE A 1 81 ? 6.048 -8.924 -5.677 1.00 95.31 81 ILE A N 1
ATOM 644 C CA . ILE A 1 81 ? 6.837 -8.808 -4.451 1.00 95.31 81 ILE A CA 1
ATOM 645 C C . ILE A 1 81 ? 7.747 -10.022 -4.379 1.00 95.31 81 ILE A C 1
ATOM 647 O O . ILE A 1 81 ? 7.264 -11.148 -4.500 1.00 95.31 81 ILE A O 1
ATOM 651 N N . GLU A 1 82 ? 9.034 -9.791 -4.174 1.00 93.94 82 GLU A N 1
ATOM 652 C CA . GLU A 1 82 ? 10.014 -10.823 -3.852 1.00 93.94 82 GLU A CA 1
ATOM 653 C C . GLU A 1 82 ? 10.469 -10.614 -2.414 1.00 93.94 82 GLU A C 1
ATOM 655 O O . GLU A 1 82 ? 11.008 -9.557 -2.073 1.00 93.94 82 GLU A O 1
ATOM 660 N N . ASP A 1 83 ? 10.184 -11.587 -1.553 1.00 89.81 83 ASP A N 1
ATOM 661 C CA . ASP A 1 83 ? 10.577 -11.525 -0.152 1.00 89.81 83 ASP A CA 1
ATOM 662 C C . ASP A 1 83 ? 12.018 -12.006 0.073 1.00 89.81 83 ASP A C 1
ATOM 664 O O . ASP A 1 83 ? 12.704 -12.479 -0.835 1.00 89.81 83 ASP A O 1
ATOM 668 N N . CYS A 1 84 ? 12.492 -11.884 1.310 1.00 88.06 84 CYS A N 1
ATOM 669 C CA . CYS A 1 84 ? 13.855 -12.219 1.685 1.00 88.06 84 CYS A CA 1
ATOM 670 C C . CYS A 1 84 ? 14.164 -13.725 1.676 1.00 88.06 84 CYS A C 1
ATOM 672 O O . CYS A 1 84 ? 15.336 -14.098 1.797 1.00 88.06 84 CYS A O 1
ATOM 674 N N . GLU A 1 85 ? 13.142 -14.572 1.532 1.00 87.50 85 GLU A N 1
ATOM 675 C CA . GLU A 1 85 ? 13.232 -16.026 1.379 1.00 87.50 85 GLU A CA 1
ATOM 676 C C . GLU A 1 85 ? 13.150 -16.466 -0.099 1.00 87.50 85 GLU A C 1
ATOM 678 O O . GLU A 1 85 ? 13.098 -17.665 -0.378 1.00 87.50 85 GLU A O 1
ATOM 683 N N . ASP A 1 86 ? 13.219 -15.512 -1.037 1.00 81.94 86 ASP A N 1
ATOM 684 C CA . ASP A 1 86 ? 13.063 -15.692 -2.486 1.00 81.94 86 ASP A CA 1
ATOM 685 C C . ASP A 1 86 ? 11.650 -16.179 -2.893 1.00 81.94 86 ASP A C 1
ATOM 687 O O . ASP A 1 86 ? 11.446 -16.674 -4.013 1.00 81.94 86 ASP A O 1
ATOM 691 N N . ASP A 1 87 ? 10.653 -16.026 -2.010 1.00 89.56 87 ASP A N 1
ATOM 692 C CA . ASP A 1 87 ? 9.252 -16.286 -2.326 1.00 89.56 87 ASP A CA 1
ATOM 693 C C . ASP A 1 87 ? 8.681 -15.114 -3.140 1.00 89.56 87 ASP A C 1
ATOM 695 O O . ASP A 1 87 ? 8.794 -13.933 -2.799 1.00 89.56 87 ASP A O 1
ATOM 699 N N . LYS A 1 88 ? 8.057 -15.455 -4.276 1.00 92.94 88 LYS A N 1
ATOM 700 C CA . LYS A 1 88 ? 7.501 -14.482 -5.225 1.00 92.94 88 LYS A CA 1
ATOM 701 C C . LYS A 1 88 ? 5.986 -14.451 -5.130 1.00 92.94 88 LYS A C 1
ATOM 703 O O . LYS A 1 88 ? 5.308 -15.451 -5.390 1.00 92.94 88 LYS A O 1
ATOM 708 N N . HIS A 1 89 ? 5.451 -13.274 -4.844 1.00 95.56 89 HIS A N 1
ATOM 709 C CA . HIS A 1 89 ? 4.024 -13.019 -4.758 1.00 95.56 89 HIS A CA 1
ATOM 710 C C . HIS A 1 89 ? 3.569 -12.094 -5.880 1.00 95.56 89 HIS A C 1
ATOM 712 O O . HIS A 1 89 ? 4.273 -11.162 -6.263 1.00 95.56 89 HIS A O 1
ATOM 718 N N . GLN A 1 90 ? 2.364 -12.341 -6.392 1.00 96.75 90 GLN A N 1
ATOM 719 C CA . GLN A 1 90 ? 1.754 -11.519 -7.428 1.00 96.75 90 GLN A CA 1
ATOM 720 C C . GLN A 1 90 ? 0.350 -11.086 -7.012 1.00 96.75 90 GLN A C 1
ATOM 722 O O . GLN A 1 90 ? -0.502 -11.915 -6.687 1.00 96.75 90 GLN A O 1
ATOM 727 N N . PHE A 1 91 ? 0.121 -9.781 -7.088 1.00 97.69 91 PHE A N 1
ATOM 728 C CA . PHE A 1 91 ? -1.115 -9.091 -6.746 1.00 97.69 91 PHE A CA 1
ATOM 729 C C . PHE A 1 91 ? -1.449 -8.050 -7.813 1.00 97.69 91 PHE A C 1
ATOM 731 O O . PHE A 1 91 ? -0.827 -7.978 -8.875 1.00 97.69 91 PHE A O 1
ATOM 738 N N . LYS A 1 92 ? -2.450 -7.227 -7.526 1.00 98.00 92 LYS A N 1
ATOM 739 C CA . LYS A 1 92 ? -2.828 -6.044 -8.287 1.00 98.00 92 LYS A CA 1
ATOM 740 C C . LYS A 1 92 ? -3.018 -4.848 -7.359 1.00 98.00 92 LYS A C 1
ATOM 742 O O . LYS A 1 92 ? -3.256 -5.006 -6.165 1.00 98.00 92 LYS A O 1
ATOM 747 N N . VAL A 1 93 ? -3.029 -3.638 -7.915 1.00 97.56 93 VAL A N 1
ATOM 748 C CA . VAL A 1 93 ? -3.326 -2.405 -7.158 1.00 97.56 93 VAL A CA 1
ATOM 749 C C . VAL A 1 93 ? -4.663 -2.488 -6.405 1.00 97.56 93 VAL A C 1
ATOM 751 O O . VAL A 1 93 ? -4.760 -2.007 -5.279 1.00 97.56 93 VAL A O 1
ATOM 754 N N . GLN A 1 94 ? -5.687 -3.147 -6.957 1.00 97.56 94 GLN A N 1
ATOM 755 C CA . GLN A 1 94 ? -6.949 -3.392 -6.238 1.00 97.56 94 GLN A CA 1
ATOM 756 C C . GLN A 1 94 ? -6.785 -4.167 -4.914 1.00 97.56 94 GLN A C 1
ATOM 758 O O . GLN A 1 94 ? -7.604 -4.012 -4.005 1.00 97.56 94 GLN A O 1
ATOM 763 N N . ASP A 1 95 ? -5.743 -4.987 -4.779 1.00 97.88 95 ASP A N 1
ATOM 764 C CA . ASP A 1 95 ? -5.496 -5.769 -3.570 1.00 97.88 95 ASP A CA 1
ATOM 765 C C . ASP A 1 95 ? -4.930 -4.875 -2.457 1.00 97.88 95 ASP A C 1
ATOM 767 O O . ASP A 1 95 ? -5.280 -5.063 -1.294 1.00 97.88 95 ASP A O 1
ATOM 771 N N . VAL A 1 96 ? -4.189 -3.814 -2.809 1.00 97.12 96 VAL A N 1
ATOM 772 C CA . VAL A 1 96 ? -3.798 -2.739 -1.874 1.00 97.12 96 VAL A CA 1
ATOM 773 C C . VAL A 1 96 ? -5.042 -2.034 -1.334 1.00 97.12 96 VAL A C 1
ATOM 775 O O . VAL A 1 96 ? -5.185 -1.855 -0.126 1.00 97.12 96 VAL A O 1
ATOM 778 N N . ILE A 1 97 ? -5.985 -1.683 -2.217 1.00 96.25 97 ILE A N 1
ATOM 779 C CA . ILE A 1 97 ? -7.257 -1.055 -1.823 1.00 96.25 97 ILE A CA 1
ATOM 780 C C . ILE A 1 97 ? -8.042 -1.974 -0.880 1.00 96.25 97 ILE A C 1
ATOM 782 O O . ILE A 1 97 ? -8.565 -1.528 0.141 1.00 96.25 97 ILE A O 1
ATOM 786 N N . THR A 1 98 ? -8.075 -3.269 -1.188 1.00 95.50 98 THR A N 1
ATOM 787 C CA . THR A 1 98 ? -8.742 -4.279 -0.357 1.00 95.50 98 THR A CA 1
ATOM 788 C C . THR A 1 98 ? -8.059 -4.432 1.005 1.00 95.50 98 THR A C 1
ATOM 790 O O . THR A 1 98 ? -8.737 -4.546 2.028 1.00 95.50 98 THR A O 1
ATOM 793 N N . ALA A 1 99 ? -6.725 -4.397 1.054 1.00 96.06 99 ALA A N 1
ATOM 794 C CA . ALA A 1 99 ? -5.968 -4.427 2.302 1.00 96.06 99 ALA A CA 1
ATOM 795 C C . ALA A 1 99 ? -6.287 -3.203 3.174 1.00 96.06 99 ALA A C 1
ATOM 797 O O . ALA A 1 99 ? -6.606 -3.364 4.353 1.00 96.06 99 ALA A O 1
ATOM 798 N N . ILE A 1 100 ? -6.306 -2.002 2.586 1.00 95.44 100 ILE A N 1
ATOM 799 C CA . ILE A 1 100 ? -6.719 -0.768 3.268 1.00 95.44 100 ILE A CA 1
ATOM 800 C C . ILE A 1 100 ? -8.147 -0.910 3.809 1.00 95.44 100 ILE A C 1
ATOM 802 O O . ILE A 1 100 ? -8.371 -0.639 4.988 1.00 95.44 100 ILE A O 1
ATOM 806 N N . GLU A 1 101 ? -9.102 -1.392 3.004 1.00 93.12 101 GLU A N 1
ATOM 807 C CA . GLU A 1 101 ? -10.489 -1.614 3.440 1.00 93.12 101 GLU A CA 1
ATOM 808 C C . GLU A 1 101 ? -10.561 -2.568 4.644 1.00 93.12 101 GLU A C 1
ATOM 810 O O . GLU A 1 101 ? -11.277 -2.318 5.621 1.00 93.12 101 GLU A O 1
ATOM 815 N N . ASN A 1 102 ? -9.804 -3.663 4.610 1.00 92.62 102 ASN A N 1
ATOM 816 C CA . ASN A 1 102 ? -9.764 -4.621 5.708 1.00 92.62 102 ASN A CA 1
ATOM 817 C C . ASN A 1 102 ? -9.169 -4.003 6.979 1.00 92.62 102 ASN A C 1
ATOM 819 O O . ASN A 1 102 ? -9.704 -4.235 8.065 1.00 92.62 102 ASN A O 1
ATOM 823 N N . ILE A 1 103 ? -8.121 -3.186 6.856 1.00 93.94 103 ILE A N 1
ATOM 824 C CA . ILE A 1 103 ? -7.496 -2.485 7.984 1.00 93.94 103 ILE A CA 1
ATOM 825 C C . ILE A 1 103 ? -8.484 -1.503 8.622 1.00 93.94 103 ILE A C 1
ATOM 827 O O . ILE A 1 103 ? -8.776 -1.605 9.814 1.00 93.94 103 ILE A O 1
ATOM 831 N N . VAL A 1 104 ? -9.068 -0.599 7.832 1.00 92.12 104 VAL A N 1
ATOM 832 C CA . VAL A 1 104 ? -9.981 0.437 8.353 1.00 92.12 104 VAL A CA 1
ATOM 833 C C . VAL A 1 104 ? -11.291 -0.142 8.893 1.00 92.12 104 VAL A C 1
ATOM 835 O O . VAL A 1 104 ? -11.928 0.464 9.752 1.00 92.12 104 VAL A O 1
ATOM 838 N N . SER A 1 105 ? -11.698 -1.325 8.421 1.00 88.69 105 SER A N 1
ATOM 839 C CA . SER A 1 105 ? -12.869 -2.044 8.940 1.00 88.69 105 SER A CA 1
ATOM 840 C C . SER A 1 105 ? -12.556 -2.970 10.120 1.00 88.69 105 SER A C 1
ATOM 842 O O . SER A 1 105 ? -13.463 -3.636 10.625 1.00 88.69 105 SER A O 1
ATOM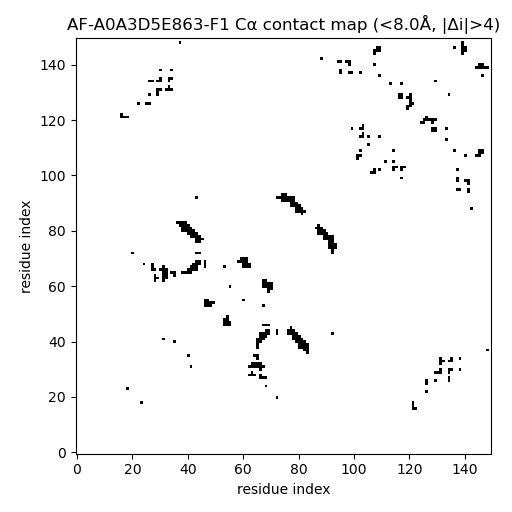 844 N N . GLY A 1 106 ? -11.300 -3.015 10.581 1.00 86.50 106 GLY A N 1
ATOM 845 C CA . GLY A 1 106 ? -10.877 -3.849 11.706 1.00 86.50 106 GLY A CA 1
ATOM 846 C C . GLY A 1 106 ? -10.990 -5.350 11.427 1.00 86.50 106 GLY A C 1
ATOM 847 O O . GLY A 1 106 ? -11.204 -6.135 12.349 1.00 86.50 106 GLY A O 1
ATOM 848 N N . LYS A 1 107 ? -10.893 -5.756 10.154 1.00 88.75 107 LYS A N 1
ATOM 849 C CA . LYS A 1 107 ? -10.889 -7.161 9.712 1.00 88.75 107 LYS A CA 1
ATOM 850 C C . LYS A 1 107 ? -9.482 -7.769 9.680 1.00 88.75 107 LYS A C 1
ATOM 852 O O . LYS A 1 107 ? -9.317 -8.882 9.186 1.00 88.75 107 LYS A O 1
ATOM 857 N N . THR A 1 108 ? -8.482 -7.058 10.190 1.00 89.56 108 THR A N 1
ATOM 858 C CA . THR A 1 108 ? -7.089 -7.507 10.289 1.00 89.56 108 THR A CA 1
ATOM 859 C C . THR A 1 108 ? -6.673 -7.641 11.752 1.00 89.56 108 THR A C 1
ATOM 861 O O . THR A 1 108 ? -7.356 -7.163 12.657 1.00 89.56 108 THR A O 1
ATOM 864 N N . ASN A 1 109 ? -5.528 -8.283 11.986 1.00 84.69 109 ASN A N 1
ATOM 865 C CA . ASN A 1 109 ? -4.927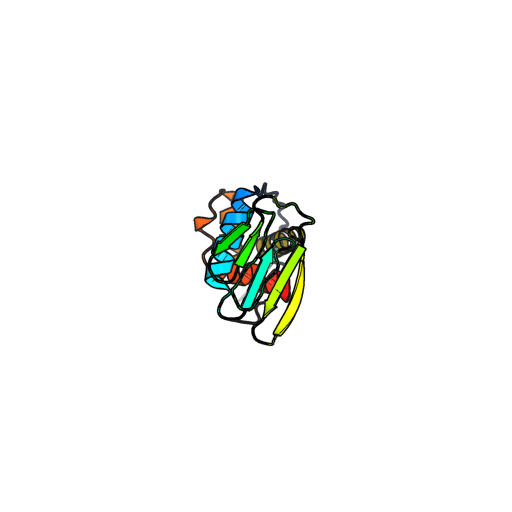 -8.390 13.318 1.00 84.69 109 ASN A CA 1
ATOM 866 C C . ASN A 1 109 ? -4.034 -7.187 13.676 1.00 84.69 109 ASN A C 1
ATOM 868 O O . ASN A 1 109 ? -3.315 -7.239 14.674 1.00 84.69 109 ASN A O 1
ATOM 872 N N . LEU A 1 110 ? -4.048 -6.127 12.861 1.00 89.75 110 LEU A N 1
ATOM 873 C CA . LEU A 1 110 ? -3.283 -4.914 13.121 1.00 89.75 110 LEU A CA 1
ATOM 874 C C . LEU A 1 110 ? -3.809 -4.228 14.390 1.00 89.75 110 LEU A C 1
A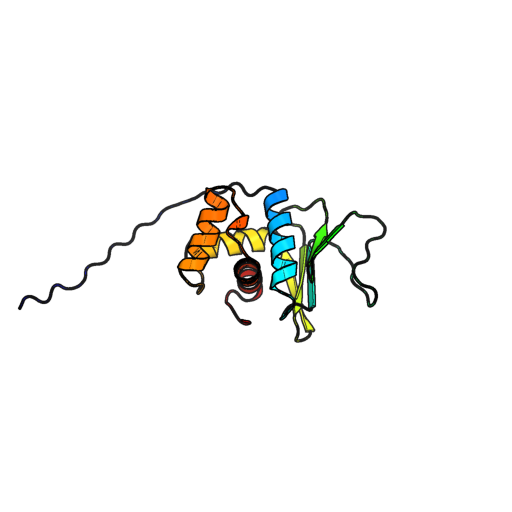TOM 876 O O . LEU A 1 110 ? -5.002 -4.287 14.709 1.00 89.75 110 LEU A O 1
ATOM 880 N N . ASN A 1 111 ? -2.913 -3.604 15.153 1.00 89.81 111 ASN A N 1
ATOM 881 C CA . ASN A 1 111 ? -3.317 -2.953 16.390 1.00 89.81 111 ASN A CA 1
ATOM 882 C C . ASN A 1 111 ? -4.241 -1.754 16.101 1.00 89.81 111 ASN A C 1
ATOM 884 O O . ASN A 1 111 ? -4.191 -1.124 15.046 1.00 89.81 111 ASN A O 1
ATOM 888 N N . THR A 1 112 ? -5.097 -1.421 17.069 1.00 89.69 112 THR A N 1
ATOM 889 C CA . THR A 1 112 ? -6.122 -0.381 16.899 1.00 89.69 112 THR A CA 1
ATOM 890 C C . THR A 1 112 ? -5.540 0.996 16.580 1.00 89.69 112 THR A C 1
ATOM 892 O O . THR A 1 112 ? -6.205 1.778 15.902 1.00 89.69 112 THR A O 1
ATOM 895 N N . TYR A 1 113 ? -4.332 1.306 17.059 1.00 92.50 113 TYR A N 1
ATOM 896 C CA . TYR A 1 113 ? -3.699 2.597 16.800 1.00 92.50 113 TYR A CA 1
ATOM 897 C C . TYR A 1 113 ? -3.350 2.736 15.314 1.00 92.50 113 TYR A C 1
ATOM 899 O O . TYR A 1 113 ? -3.816 3.685 14.688 1.00 92.50 113 TYR A O 1
ATOM 907 N N . ASP A 1 114 ? -2.668 1.754 14.724 1.00 93.31 114 ASP A N 1
ATOM 908 C CA . ASP A 1 114 ? -2.299 1.799 13.303 1.00 93.31 114 ASP A CA 1
ATOM 909 C C . ASP A 1 114 ? -3.535 1.748 12.397 1.00 93.31 114 ASP A C 1
ATOM 911 O O . ASP A 1 114 ? -3.638 2.525 11.450 1.00 93.31 114 ASP A O 1
ATOM 915 N N . CYS A 1 115 ? -4.545 0.931 12.731 1.00 93.31 115 CYS A N 1
ATOM 916 C CA . CYS A 1 115 ? -5.830 0.954 12.018 1.00 93.31 115 CYS A CA 1
ATOM 917 C C . CYS A 1 115 ? -6.471 2.353 12.030 1.00 93.31 115 CYS A C 1
ATOM 919 O O . CYS A 1 115 ? -7.060 2.777 11.035 1.00 93.31 115 CYS A O 1
ATOM 921 N N . THR A 1 116 ? -6.351 3.074 13.152 1.00 93.50 116 THR A N 1
ATOM 922 C CA . THR A 1 116 ? -6.861 4.446 13.284 1.00 93.50 116 THR A CA 1
ATOM 923 C C . THR A 1 116 ? -6.048 5.419 12.438 1.00 93.50 116 THR A C 1
ATOM 925 O O . THR A 1 116 ? -6.647 6.246 11.760 1.00 93.50 116 THR A O 1
ATOM 928 N N . GLN A 1 117 ? -4.716 5.302 12.416 1.00 96.06 117 GLN A N 1
ATOM 929 C CA . GLN A 1 117 ? -3.862 6.146 11.574 1.00 96.06 117 GLN A CA 1
ATOM 930 C C . GLN A 1 117 ? -4.181 5.970 10.086 1.00 96.06 117 GLN A C 1
ATOM 932 O O . GLN A 1 117 ? -4.374 6.962 9.389 1.00 96.06 117 GLN A O 1
ATOM 937 N N . VAL A 1 118 ? -4.339 4.728 9.610 1.00 95.25 118 VAL A N 1
ATOM 938 C CA . VAL A 1 118 ? -4.744 4.452 8.220 1.00 95.25 118 VAL A CA 1
ATOM 939 C C . VAL A 1 118 ? -6.117 5.059 7.921 1.00 95.25 118 VAL A C 1
ATOM 941 O O . VAL A 1 118 ? -6.302 5.715 6.897 1.00 95.25 118 VAL A O 1
ATOM 944 N N . PHE A 1 119 ? -7.082 4.889 8.828 1.00 94.31 119 PHE A N 1
ATOM 945 C CA . PHE A 1 119 ? -8.412 5.477 8.676 1.00 94.31 119 PHE A CA 1
ATOM 946 C C . PHE A 1 119 ? -8.370 7.011 8.596 1.00 94.31 119 PHE A C 1
ATOM 948 O O . PHE A 1 119 ? -8.983 7.596 7.705 1.00 94.31 119 PHE A O 1
ATOM 955 N N . GLU A 1 120 ? -7.661 7.672 9.515 1.00 94.50 120 GLU A N 1
ATOM 956 C CA . GLU A 1 120 ? -7.545 9.133 9.557 1.00 94.50 120 GLU A CA 1
ATOM 957 C C . GLU A 1 120 ? -6.787 9.678 8.343 1.00 94.50 120 GLU A C 1
ATOM 959 O O . GLU A 1 120 ? -7.207 10.687 7.777 1.00 94.50 120 GLU A O 1
ATOM 964 N N . ALA A 1 121 ? -5.748 8.975 7.879 1.00 94.88 121 ALA A N 1
ATOM 965 C CA . ALA A 1 121 ? -4.982 9.352 6.696 1.00 94.88 121 ALA A CA 1
ATOM 966 C C . ALA A 1 121 ? -5.873 9.485 5.456 1.00 94.88 121 ALA A C 1
ATOM 968 O O . ALA A 1 121 ? -5.846 10.517 4.786 1.00 94.88 121 ALA A O 1
ATOM 969 N N . PHE A 1 122 ? -6.713 8.483 5.179 1.00 92.00 122 PHE A N 1
ATOM 970 C CA . PHE A 1 122 ? -7.606 8.513 4.017 1.00 92.00 122 PHE A CA 1
ATOM 971 C C . PHE A 1 122 ? -8.851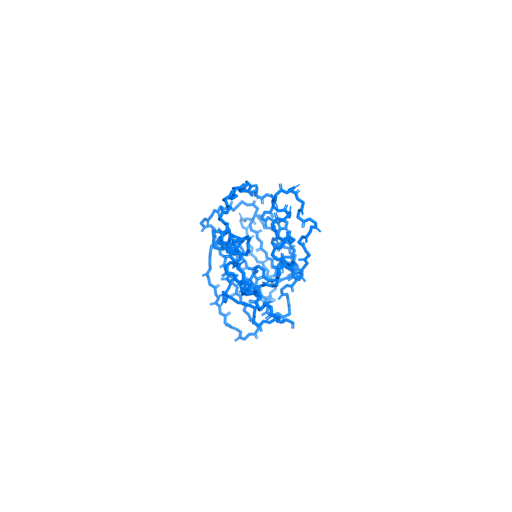 9.376 4.231 1.00 92.00 122 PHE A C 1
ATOM 973 O O . PHE A 1 122 ? -9.361 9.969 3.283 1.00 92.00 122 PHE A O 1
ATOM 980 N N . LYS A 1 123 ? -9.344 9.493 5.467 1.00 91.44 123 LYS A N 1
ATOM 981 C CA . LYS A 1 123 ? -10.480 10.367 5.785 1.00 91.44 123 LYS A CA 1
ATOM 982 C C . LYS A 1 123 ? -10.135 11.849 5.610 1.00 91.44 123 LYS A C 1
ATOM 984 O O . LYS A 1 123 ? -10.952 12.600 5.078 1.00 91.44 123 LYS A O 1
ATOM 989 N N . ASP A 1 124 ? -8.961 12.260 6.079 1.00 91.06 124 ASP A N 1
ATOM 990 C CA . ASP A 1 124 ? -8.544 13.665 6.116 1.00 91.06 124 ASP A CA 1
ATOM 991 C C . ASP A 1 124 ? -7.588 14.026 4.960 1.00 91.06 124 ASP A C 1
ATOM 993 O O . ASP A 1 124 ? -7.090 15.151 4.897 1.00 91.06 124 ASP A O 1
ATOM 997 N N . ASN A 1 125 ? -7.356 13.088 4.032 1.00 87.12 125 ASN A N 1
ATOM 998 C CA . ASN A 1 125 ? -6.418 13.203 2.912 1.00 87.12 125 ASN A CA 1
ATOM 999 C C . ASN A 1 125 ? -5.007 13.629 3.361 1.00 87.12 125 ASN A C 1
ATOM 1001 O O . ASN A 1 125 ? -4.397 14.547 2.808 1.00 87.12 125 ASN A O 1
ATOM 1005 N N . ASN A 1 126 ? -4.525 12.992 4.428 1.00 91.38 126 ASN A N 1
ATOM 1006 C CA . ASN A 1 126 ? -3.256 13.275 5.081 1.00 91.38 126 ASN A CA 1
ATOM 1007 C C . ASN A 1 126 ? -2.423 11.993 5.207 1.00 91.38 126 ASN A C 1
ATOM 1009 O O . ASN A 1 126 ? -2.306 11.412 6.288 1.00 91.38 126 ASN A O 1
ATOM 1013 N N . LEU A 1 127 ? -1.805 11.574 4.100 1.00 91.06 127 LEU A N 1
ATOM 1014 C CA . LEU A 1 127 ? -0.908 10.415 4.080 1.00 91.06 127 LEU A CA 1
ATOM 1015 C C . LEU A 1 127 ? 0.332 10.566 4.965 1.00 91.06 127 LEU A C 1
ATOM 1017 O O . LEU A 1 127 ? 0.953 9.564 5.286 1.00 91.06 127 LEU A O 1
ATOM 1021 N N . GLY A 1 128 ? 0.647 11.770 5.454 1.00 90.94 128 GLY A N 1
ATOM 1022 C CA . GLY A 1 128 ? 1.704 11.965 6.451 1.00 90.94 128 GLY A CA 1
ATOM 1023 C C . GLY A 1 128 ? 1.447 11.270 7.798 1.00 90.94 128 GLY A C 1
ATOM 1024 O O . GLY A 1 128 ? 2.341 11.255 8.640 1.00 90.94 128 GLY A O 1
ATOM 1025 N N . LEU A 1 129 ? 0.245 10.720 8.018 1.00 93.50 129 LEU A N 1
ATOM 1026 C CA . LEU A 1 129 ? -0.075 9.847 9.156 1.00 93.50 129 LEU A CA 1
ATOM 1027 C C . LEU A 1 129 ? 0.340 8.383 8.931 1.00 93.50 129 LEU A C 1
ATOM 1029 O O . LEU A 1 129 ? 0.429 7.624 9.893 1.00 93.50 129 LEU A O 1
ATOM 1033 N N . ILE A 1 130 ? 0.583 7.981 7.682 1.00 95.50 130 ILE A N 1
ATOM 1034 C CA . ILE A 1 130 ? 1.114 6.663 7.337 1.00 95.50 130 ILE A CA 1
ATOM 1035 C C . ILE A 1 130 ? 2.631 6.802 7.265 1.00 95.50 130 ILE A C 1
ATOM 1037 O O . ILE A 1 130 ? 3.173 7.341 6.304 1.00 95.50 130 ILE A O 1
ATOM 1041 N N . ASP A 1 131 ? 3.319 6.340 8.304 1.00 94.69 131 ASP A N 1
ATOM 1042 C CA . ASP A 1 131 ? 4.773 6.227 8.277 1.00 94.69 131 ASP A CA 1
ATOM 1043 C C . ASP A 1 131 ? 5.226 4.926 7.590 1.00 94.69 131 ASP A C 1
ATOM 1045 O O . ASP A 1 131 ? 4.418 4.084 7.187 1.00 94.69 131 ASP A O 1
ATOM 1049 N N . ALA A 1 132 ? 6.543 4.754 7.471 1.00 94.31 132 ALA A N 1
ATOM 1050 C CA . ALA A 1 132 ? 7.153 3.570 6.874 1.00 94.31 132 ALA A CA 1
ATOM 1051 C C . ALA A 1 132 ? 6.706 2.253 7.539 1.00 94.31 132 ALA A C 1
ATOM 1053 O O . ALA A 1 132 ? 6.532 1.255 6.846 1.00 94.31 132 ALA A O 1
ATOM 1054 N N . SER A 1 133 ? 6.465 2.245 8.854 1.00 94.19 133 SER A N 1
ATOM 1055 C CA . SER A 1 133 ? 6.049 1.044 9.590 1.00 94.19 133 SER A CA 1
ATOM 1056 C C . SER A 1 133 ? 4.591 0.674 9.309 1.00 94.19 133 SER A C 1
ATOM 1058 O O . SER A 1 133 ? 4.244 -0.507 9.219 1.00 94.19 133 SER A O 1
ATOM 1060 N N . ILE A 1 134 ? 3.717 1.671 9.173 1.00 95.69 134 ILE A N 1
ATOM 1061 C CA . ILE A 1 134 ? 2.310 1.451 8.826 1.00 95.69 134 ILE A CA 1
ATOM 1062 C C . ILE A 1 134 ? 2.190 1.065 7.348 1.00 95.69 134 ILE A C 1
ATOM 1064 O O . ILE A 1 134 ? 1.423 0.162 7.015 1.00 95.69 134 ILE A O 1
ATOM 1068 N N . ALA A 1 135 ? 2.964 1.697 6.462 1.00 96.50 135 ALA A N 1
ATOM 1069 C CA . ALA A 1 135 ? 3.013 1.332 5.048 1.00 96.50 135 ALA A CA 1
ATOM 1070 C C . ALA A 1 135 ? 3.491 -0.116 4.853 1.00 96.50 135 ALA A C 1
ATOM 1072 O O . ALA A 1 135 ? 2.862 -0.873 4.113 1.00 96.50 135 ALA A O 1
ATOM 1073 N N . ASP A 1 136 ? 4.533 -0.519 5.581 1.00 95.19 136 ASP A N 1
ATOM 1074 C CA . ASP A 1 136 ? 4.996 -1.905 5.653 1.00 95.19 136 ASP A CA 1
ATOM 1075 C C . ASP A 1 136 ? 3.881 -2.859 6.112 1.00 95.19 136 ASP A C 1
ATOM 1077 O O . ASP A 1 136 ? 3.602 -3.872 5.471 1.00 95.19 136 ASP A O 1
ATOM 1081 N N . SER A 1 137 ? 3.151 -2.488 7.167 1.00 95.62 137 SER A N 1
ATOM 1082 C CA . SER A 1 137 ? 2.013 -3.274 7.655 1.00 95.62 137 SER A CA 1
ATOM 1083 C C . SER A 1 137 ? 0.921 -3.450 6.595 1.00 95.62 137 SER A C 1
ATOM 1085 O O . SER A 1 137 ? 0.346 -4.533 6.484 1.00 95.62 137 SER A O 1
ATOM 1087 N N . ILE A 1 138 ? 0.634 -2.418 5.792 1.00 96.62 138 ILE A N 1
ATOM 1088 C CA . ILE A 1 138 ? -0.316 -2.515 4.672 1.00 96.62 138 ILE A CA 1
ATOM 1089 C C . ILE A 1 138 ? 0.192 -3.524 3.635 1.00 96.62 138 ILE A C 1
ATOM 1091 O O . ILE A 1 138 ? -0.582 -4.379 3.197 1.00 96.62 138 ILE A O 1
ATOM 1095 N N . LEU A 1 139 ? 1.478 -3.463 3.277 1.00 96.75 139 LEU A N 1
ATOM 1096 C CA . LEU A 1 139 ? 2.085 -4.368 2.300 1.00 96.75 139 LEU A CA 1
ATOM 1097 C C . LEU A 1 139 ? 2.077 -5.824 2.789 1.00 96.75 139 LEU A C 1
ATOM 1099 O O . LEU A 1 139 ? 1.676 -6.724 2.049 1.00 96.75 139 LEU A O 1
ATOM 1103 N N . GLN A 1 140 ? 2.433 -6.066 4.051 1.00 95.06 140 GLN A N 1
ATOM 1104 C CA . GLN A 1 140 ? 2.389 -7.400 4.652 1.00 95.06 140 GLN A CA 1
ATOM 1105 C C . GLN A 1 140 ? 0.964 -7.943 4.777 1.00 95.06 140 GLN A C 1
ATOM 1107 O O . GLN A 1 140 ? 0.723 -9.116 4.508 1.00 95.06 140 GLN A O 1
ATOM 1112 N N . ILE A 1 141 ? -0.013 -7.106 5.133 1.00 95.62 141 ILE A N 1
ATOM 1113 C CA . ILE A 1 141 ? -1.420 -7.521 5.186 1.00 95.62 141 ILE A CA 1
ATOM 1114 C C . ILE A 1 141 ? -1.937 -7.864 3.790 1.00 95.62 141 ILE A C 1
ATOM 1116 O O . ILE A 1 141 ? -2.671 -8.836 3.645 1.00 95.62 141 ILE A O 1
ATOM 1120 N N . MET A 1 142 ? -1.548 -7.118 2.758 1.00 96.12 142 MET A N 1
ATOM 1121 C CA . MET A 1 142 ? -1.866 -7.497 1.383 1.00 96.12 142 MET A CA 1
ATOM 1122 C C . MET A 1 142 ? -1.227 -8.848 1.017 1.00 96.12 142 MET A C 1
ATOM 1124 O O . MET A 1 142 ? -1.894 -9.701 0.437 1.00 96.12 142 MET A O 1
ATOM 1128 N N . THR A 1 143 ? 0.034 -9.057 1.403 1.00 95.00 143 THR A N 1
ATOM 1129 C CA . THR A 1 143 ? 0.836 -10.222 0.995 1.00 95.00 143 THR A CA 1
ATOM 1130 C C . THR A 1 143 ? 0.449 -11.506 1.736 1.00 95.00 143 THR A C 1
ATOM 1132 O O . THR A 1 143 ? 0.236 -12.554 1.127 1.00 95.00 143 THR A O 1
ATOM 1135 N N . TYR A 1 144 ? 0.303 -11.422 3.058 1.00 93.25 144 TYR A N 1
ATOM 1136 C CA . TYR A 1 144 ? 0.155 -12.564 3.964 1.00 93.25 144 TYR A CA 1
ATOM 1137 C C . TYR A 1 144 ? -1.165 -12.566 4.739 1.00 93.25 144 TYR A C 1
ATOM 1139 O O . TYR A 1 144 ? -1.434 -13.499 5.499 1.00 93.25 144 TYR A O 1
ATOM 1147 N N . ASN A 1 145 ? -1.994 -11.524 4.594 1.00 91.00 145 ASN A N 1
ATOM 1148 C CA . ASN A 1 145 ? -3.207 -11.310 5.394 1.00 91.00 145 ASN A CA 1
ATOM 1149 C C . ASN A 1 145 ? -2.943 -11.215 6.916 1.00 91.00 145 ASN A C 1
ATOM 1151 O O . ASN A 1 145 ? -3.851 -11.357 7.738 1.00 91.00 145 ASN A O 1
ATOM 1155 N N . THR A 1 146 ? -1.687 -10.983 7.305 1.00 91.00 146 THR A N 1
ATOM 1156 C CA . THR A 1 146 ? -1.208 -10.825 8.683 1.00 91.00 146 THR A CA 1
ATOM 1157 C C . THR A 1 146 ? 0.154 -10.124 8.674 1.00 91.00 146 THR A C 1
ATOM 1159 O O . THR A 1 146 ? 0.778 -10.009 7.625 1.00 91.00 146 THR A O 1
ATOM 1162 N N . LEU A 1 147 ? 0.628 -9.685 9.841 1.00 90.56 147 LEU A N 1
ATOM 1163 C CA . LEU A 1 147 ? 2.022 -9.276 10.028 1.00 90.56 147 LEU A CA 1
ATOM 1164 C C . LEU A 1 147 ? 2.875 -10.529 10.259 1.00 90.56 147 LEU A C 1
ATOM 1166 O O . LEU A 1 147 ? 2.573 -11.309 11.168 1.00 90.56 147 LEU A O 1
ATOM 1170 N N . VAL A 1 148 ? 3.884 -10.737 9.417 1.00 88.81 148 VAL A N 1
ATOM 1171 C CA . VAL A 1 148 ? 4.831 -11.865 9.479 1.00 88.81 148 VAL A CA 1
ATOM 1172 C C . VAL A 1 148 ? 6.198 -11.381 9.959 1.00 88.81 148 VAL A C 1
ATOM 1174 O O . VAL A 1 148 ? 6.821 -12.025 10.803 1.00 88.81 148 VAL A O 1
ATOM 1177 N N . TYR A 1 149 ? 6.614 -10.217 9.474 1.00 79.75 149 TYR A N 1
ATOM 1178 C CA . TYR A 1 149 ? 7.889 -9.573 9.745 1.00 79.75 149 TYR A CA 1
ATOM 1179 C C . TYR A 1 149 ? 7.646 -8.305 10.589 1.00 79.75 149 TYR A C 1
ATOM 1181 O O . TYR A 1 149 ? 6.587 -7.680 10.481 1.00 79.75 149 TYR A O 1
ATOM 1189 N N . GLY A 1 150 ? 8.567 -7.962 11.498 1.00 68.31 150 GLY A N 1
ATOM 1190 C CA . GLY A 1 150 ? 8.435 -6.798 12.386 1.00 68.31 150 GLY A C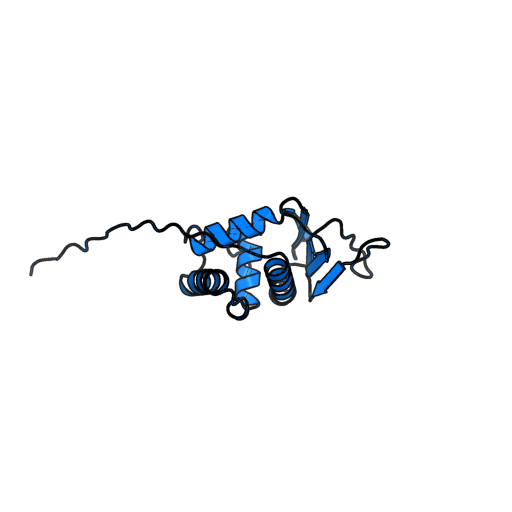A 1
ATOM 1191 C C . GLY A 1 150 ? 9.721 -6.397 13.087 1.00 68.31 150 GLY A C 1
ATOM 1192 O O . GLY A 1 150 ? 10.665 -7.221 13.119 1.00 68.31 150 GLY A O 1
#

Solvent-accessible surface area (backbone atoms only — not comparable to full-atom values): 8770 Å² total; per-residue (Å²): 134,85,82,76,76,86,82,87,82,92,81,90,82,89,86,86,72,87,81,50,74,65,56,52,50,55,45,45,41,32,25,8,67,36,31,55,86,49,30,63,38,33,30,39,36,99,64,44,74,56,100,92,42,82,52,58,97,88,58,69,64,50,71,31,78,29,19,35,32,46,76,79,77,54,58,79,34,38,29,41,36,31,32,73,84,74,51,77,49,81,51,31,47,47,44,53,55,49,30,51,52,33,37,59,68,63,73,45,86,68,55,71,66,60,30,46,32,54,41,48,14,57,73,69,75,36,61,86,56,49,44,33,68,53,30,25,49,47,53,32,31,50,74,67,68,36,82,85,76,133

Radius of gyration: 17.53 Å; Cα contacts (8 Å, |Δi|>4): 216; chains: 1; bounding box: 47×30×68 Å

Foldseek 3Di:
DDPDDDDDDDDDDDDDFDQDPVNVVVLLQLLLVQAVVWWQAKEFAPWDADPVGTDDPPFDWDDHHRYIYGSDFDQATKMWTQTPVRDIDIDGNVLLVVLLVCLCRVVAPDDPVLSVLSVCCRVVVNCVSCHSNSSNQSVCCSGPVYDPDD

pLDDT: mean 89.53, std 9.18, range [47.19, 98.0]

Nearest PDB structures (foldseek):
  1jil-assembly1_A  TM=4.249E-01  e=4.872E+00  Staphylococcus aureus
  6e0n-assembly1_A  TM=2.808E-01  e=2.497E+00  Elizabethkingia meningoseptica ATCC 13253 = NBRC 12535
  7wkk-assembly1_F  TM=3.097E-01  e=4.585E+00  Xenopus laevis
  7x4q-assembly1_A  TM=1.987E-01  e=3.595E+00  Legionella pneumophila